Protein AF-A0A2S9G2B9-F1 (afdb_monomer_lite)

Sequence (85 aa):
AAVEIFSVNGYHETSMDAIAAEAHISKPMLYLYYGSKEELFGSCLNRELTRFVDEVNSDIDFNAAPKELLRTAVLAFLKYIDAHR

Structure (mmCIF, N/CA/C/O backbone):
data_AF-A0A2S9G2B9-F1
#
_entry.id   AF-A0A2S9G2B9-F1
#
loop_
_atom_site.group_PDB
_atom_site.id
_atom_site.type_symbol
_atom_site.label_atom_id
_atom_site.label_alt_id
_atom_site.label_comp_id
_atom_site.label_asym_id
_atom_site.label_entity_id
_atom_site.label_seq_id
_atom_site.pdbx_PDB_ins_code
_atom_site.Cartn_x
_atom_site.Cartn_y
_atom_site.Cartn_z
_atom_site.occupancy
_atom_site.B_iso_or_equiv
_atom_site.auth_seq_id
_atom_site.auth_comp_id
_atom_site.auth_asym_id
_atom_site.auth_atom_id
_atom_site.pdbx_PDB_model_num
ATOM 1 N N . ALA A 1 1 ? -10.267 -6.083 4.300 1.00 88.50 1 ALA A N 1
ATOM 2 C CA . ALA A 1 1 ? -10.496 -5.179 5.453 1.00 88.50 1 ALA A CA 1
ATOM 3 C C . ALA A 1 1 ? -9.901 -3.773 5.267 1.00 88.50 1 ALA A C 1
ATOM 5 O O . ALA A 1 1 ? -10.464 -3.036 4.480 1.00 88.50 1 ALA A O 1
ATOM 6 N N . ALA A 1 2 ? -8.810 -3.344 5.929 1.00 93.25 2 ALA A N 1
ATOM 7 C CA . ALA A 1 2 ? -8.451 -1.906 5.966 1.00 93.25 2 ALA A CA 1
ATOM 8 C C . ALA A 1 2 ? -8.188 -1.262 4.586 1.00 93.25 2 ALA A C 1
ATOM 10 O O . ALA A 1 2 ? -8.832 -0.273 4.259 1.00 93.25 2 ALA A O 1
ATOM 11 N N . VAL A 1 3 ? -7.294 -1.837 3.766 1.00 93.94 3 VAL A N 1
ATOM 12 C CA . VAL A 1 3 ? -7.025 -1.342 2.395 1.00 93.94 3 VAL A CA 1
ATOM 13 C C . VAL A 1 3 ? -8.295 -1.294 1.557 1.00 93.94 3 VAL A C 1
ATOM 15 O O . VAL A 1 3 ? -8.586 -0.279 0.951 1.00 93.94 3 VAL A O 1
ATOM 18 N N . GLU A 1 4 ? -9.075 -2.365 1.586 1.00 92.62 4 GLU A N 1
ATOM 19 C CA . GLU A 1 4 ? -10.327 -2.489 0.842 1.00 92.62 4 GLU A CA 1
ATOM 20 C C . GLU A 1 4 ? -11.350 -1.416 1.230 1.00 92.62 4 GLU A C 1
ATOM 22 O O . GLU A 1 4 ? -11.859 -0.713 0.362 1.00 92.62 4 GLU A O 1
ATOM 27 N N . ILE A 1 5 ? -11.588 -1.207 2.528 1.00 95.00 5 ILE A N 1
ATOM 28 C CA . ILE A 1 5 ? -12.518 -0.171 2.990 1.00 95.00 5 ILE A CA 1
ATOM 29 C C . ILE A 1 5 ? -12.014 1.226 2.627 1.00 95.00 5 ILE A C 1
ATOM 31 O O . ILE A 1 5 ? -12.803 2.047 2.158 1.00 95.00 5 ILE A O 1
ATOM 35 N N . PHE A 1 6 ? -10.714 1.497 2.784 1.00 96.56 6 PHE A N 1
ATOM 36 C CA . PHE A 1 6 ? -10.143 2.772 2.350 1.00 96.56 6 PHE A CA 1
ATOM 37 C C . PHE A 1 6 ? -10.254 2.979 0.836 1.00 96.56 6 PHE A C 1
ATOM 39 O O . PHE A 1 6 ? -10.497 4.105 0.410 1.00 96.56 6 PHE A O 1
ATOM 46 N N . SER A 1 7 ? -10.105 1.927 0.029 1.00 91.94 7 SER A N 1
ATOM 47 C CA . SER A 1 7 ? -10.242 1.993 -1.429 1.00 91.94 7 SER A CA 1
ATOM 48 C C . SER A 1 7 ? -11.680 2.263 -1.874 1.00 91.94 7 SER A C 1
ATOM 50 O O . SER A 1 7 ? -11.880 2.990 -2.842 1.00 91.94 7 SER A O 1
ATOM 52 N N . VAL A 1 8 ? -12.676 1.714 -1.171 1.00 92.94 8 VAL A N 1
ATOM 53 C CA . VAL A 1 8 ? -14.098 1.896 -1.512 1.00 92.94 8 VAL A CA 1
ATOM 54 C C . VAL A 1 8 ? -14.631 3.241 -1.018 1.00 92.94 8 VAL A C 1
ATOM 56 O O . VAL A 1 8 ? -15.277 3.966 -1.771 1.00 92.94 8 VAL A O 1
ATOM 59 N N . ASN A 1 9 ? -14.358 3.595 0.240 1.00 93.94 9 ASN A N 1
ATOM 60 C CA . ASN A 1 9 ? -14.975 4.755 0.891 1.00 93.94 9 ASN A CA 1
ATOM 61 C C . ASN A 1 9 ? -14.087 6.008 0.851 1.00 93.94 9 ASN A C 1
ATOM 63 O O . ASN A 1 9 ? -14.547 7.117 1.111 1.00 93.94 9 ASN A O 1
ATOM 67 N N . GLY A 1 10 ? -12.798 5.857 0.551 1.00 94.25 10 GLY A N 1
ATOM 68 C CA . GLY A 1 10 ? -11.812 6.917 0.716 1.00 94.25 10 GLY A CA 1
ATOM 69 C C . GLY A 1 10 ? -11.409 7.124 2.178 1.00 94.25 10 GLY A C 1
ATOM 70 O O . GLY A 1 10 ? -12.009 6.592 3.119 1.00 94.25 10 GLY A O 1
ATOM 71 N N . TYR A 1 11 ? -10.355 7.922 2.381 1.00 96.38 11 TYR A N 1
ATOM 72 C CA . TYR A 1 11 ? -9.800 8.156 3.713 1.00 96.38 11 TYR A CA 1
ATOM 73 C C . TYR A 1 11 ? -10.837 8.759 4.657 1.00 96.38 11 TYR A C 1
ATOM 75 O O . TYR A 1 11 ? -11.091 8.186 5.707 1.00 96.38 11 TYR A O 1
ATOM 83 N N . HIS A 1 12 ? -11.450 9.891 4.304 1.00 96.56 12 HIS A N 1
ATOM 84 C CA . HIS A 1 12 ? -12.290 10.655 5.231 1.00 96.56 12 HIS A CA 1
ATOM 85 C C . HIS A 1 12 ? -13.531 9.888 5.700 1.00 96.56 12 HIS A C 1
ATOM 87 O O . HIS A 1 12 ? -13.748 9.824 6.909 1.00 96.56 12 HIS A O 1
ATOM 93 N N . GLU A 1 13 ? -14.238 9.212 4.793 1.00 96.62 13 GLU A N 1
ATOM 94 C CA . GLU A 1 13 ? -15.468 8.466 5.105 1.00 96.62 13 GLU A CA 1
ATOM 95 C C . GLU A 1 13 ? -15.218 7.124 5.814 1.00 96.62 13 GLU A C 1
ATOM 97 O O . GLU A 1 13 ? -16.131 6.522 6.376 1.00 96.62 13 GLU A O 1
ATOM 102 N N . THR A 1 14 ? -13.976 6.636 5.842 1.00 97.12 14 THR A N 1
ATOM 103 C CA . THR A 1 14 ? -13.641 5.390 6.540 1.00 97.12 14 THR A CA 1
ATOM 104 C C . THR A 1 14 ? -13.498 5.611 8.046 1.00 97.12 14 THR A C 1
ATOM 106 O O . THR A 1 14 ? -12.730 6.464 8.482 1.00 97.12 14 THR A O 1
ATOM 109 N N . SER A 1 15 ? -14.160 4.812 8.883 1.00 97.06 15 SER A N 1
ATOM 110 C CA . SER A 1 15 ? -13.978 4.858 10.341 1.00 97.06 15 SER A CA 1
ATOM 111 C C . SER A 1 15 ? -13.221 3.637 10.866 1.00 97.06 15 SER A C 1
ATOM 113 O O . SER A 1 15 ? -13.262 2.553 10.285 1.00 97.06 15 SER A O 1
ATOM 115 N N . MET A 1 16 ? -12.561 3.795 12.017 1.00 97.56 16 MET A N 1
ATOM 116 C CA . MET A 1 16 ? -11.928 2.670 12.721 1.00 97.56 16 MET A CA 1
ATOM 117 C C . MET A 1 16 ? -12.955 1.612 13.154 1.00 97.56 16 MET A C 1
ATOM 119 O O . MET A 1 16 ? -12.614 0.438 13.248 1.00 97.56 16 MET A O 1
ATOM 123 N N . ASP A 1 17 ? -14.213 2.010 13.378 1.00 97.31 17 ASP A N 1
ATOM 124 C CA . ASP A 1 17 ? -15.310 1.078 13.665 1.00 97.31 17 ASP A CA 1
ATOM 125 C C . ASP A 1 17 ? -15.650 0.211 12.455 1.00 97.31 17 ASP A C 1
ATOM 127 O O . ASP A 1 17 ? -15.748 -1.007 12.587 1.00 97.31 17 ASP A O 1
ATOM 131 N N . ALA A 1 18 ? -15.779 0.826 11.275 1.00 96.56 18 ALA A N 1
ATOM 132 C CA . ALA A 1 18 ? -16.067 0.109 10.037 1.00 96.56 18 ALA A CA 1
ATOM 133 C C . ALA A 1 18 ? -14.963 -0.908 9.717 1.00 96.56 18 ALA A C 1
ATOM 135 O O . ALA A 1 18 ? -15.253 -2.057 9.398 1.00 96.56 18 ALA A O 1
ATOM 136 N N . ILE A 1 19 ? -13.695 -0.516 9.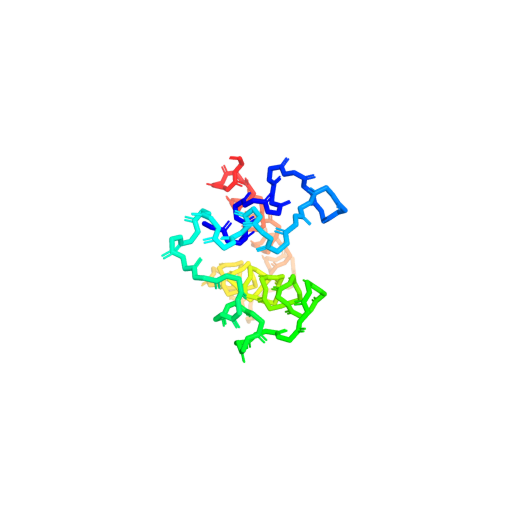883 1.00 97.06 19 ILE A N 1
ATOM 137 C CA . ILE A 1 19 ? -12.558 -1.420 9.670 1.00 97.06 19 ILE A CA 1
ATOM 138 C C . ILE A 1 19 ? -12.553 -2.567 10.683 1.00 97.06 19 ILE A C 1
ATOM 140 O O . ILE A 1 19 ? -12.311 -3.707 10.297 1.00 97.06 19 ILE A O 1
ATOM 144 N N . ALA A 1 20 ? -12.799 -2.292 11.967 1.00 97.50 20 ALA A N 1
ATOM 145 C CA . ALA A 1 20 ? -12.822 -3.332 12.992 1.00 97.50 20 ALA A CA 1
ATOM 146 C C . ALA A 1 20 ? -13.947 -4.350 12.742 1.00 97.50 20 ALA A C 1
ATOM 148 O O . ALA A 1 20 ? -13.715 -5.555 12.849 1.00 97.50 20 ALA A O 1
ATOM 149 N N . ALA A 1 21 ? -15.131 -3.870 12.345 1.00 96.25 21 ALA A N 1
ATOM 150 C CA . ALA A 1 21 ? -16.266 -4.714 11.985 1.00 96.25 21 ALA A CA 1
ATOM 151 C C . ALA A 1 21 ? -15.940 -5.633 10.797 1.00 96.25 21 ALA A C 1
ATOM 153 O O . ALA A 1 21 ? -16.155 -6.841 10.889 1.00 96.25 21 ALA A O 1
ATOM 154 N N . GLU A 1 22 ? -15.356 -5.076 9.735 1.00 95.94 22 GLU A N 1
ATOM 155 C CA . GLU A 1 22 ? -14.945 -5.818 8.537 1.00 95.94 22 GLU A CA 1
ATOM 156 C C . GLU A 1 22 ? -13.817 -6.816 8.811 1.00 95.94 22 GLU A C 1
ATOM 158 O O . GLU A 1 22 ? -13.792 -7.919 8.280 1.00 95.94 22 GLU A O 1
ATOM 163 N N . ALA A 1 23 ? -12.865 -6.451 9.668 1.00 95.69 23 ALA A N 1
ATOM 164 C CA . ALA A 1 23 ? -11.779 -7.337 10.071 1.00 95.69 23 ALA A CA 1
ATOM 165 C C . ALA A 1 23 ? -12.210 -8.390 11.110 1.00 95.69 23 ALA A C 1
ATOM 167 O O . ALA A 1 23 ? -11.385 -9.213 11.501 1.00 95.69 23 ALA A O 1
ATOM 168 N N . HIS A 1 24 ? -13.465 -8.360 11.575 1.00 96.56 24 HIS A N 1
ATOM 169 C CA . HIS A 1 24 ? -13.982 -9.209 12.651 1.00 96.56 24 HIS A CA 1
ATOM 170 C C . HIS A 1 24 ? -13.136 -9.154 13.937 1.00 96.56 24 HIS A C 1
ATOM 172 O O . HIS A 1 24 ? -12.947 -10.159 14.626 1.00 96.56 24 HIS A O 1
ATOM 178 N N . ILE A 1 25 ? -12.642 -7.962 14.281 1.00 97.06 25 ILE A N 1
ATOM 179 C CA . ILE A 1 25 ? -11.898 -7.699 15.518 1.00 97.06 25 ILE A CA 1
ATOM 180 C C . ILE A 1 25 ? -12.570 -6.598 16.334 1.00 97.06 25 ILE A C 1
ATOM 182 O O . ILE A 1 25 ? -13.420 -5.851 15.856 1.00 97.06 25 ILE A O 1
ATOM 186 N N . SER A 1 26 ? -12.178 -6.466 17.599 1.00 97.88 26 SER A N 1
ATOM 187 C CA . SER A 1 26 ? -12.668 -5.369 18.428 1.00 97.88 26 SER A CA 1
ATOM 188 C C . SER A 1 26 ? -11.966 -4.053 18.071 1.00 97.88 26 SER A C 1
ATOM 190 O O . SER A 1 26 ? -10.769 -4.026 17.775 1.00 97.88 26 SER A O 1
ATOM 192 N N . LYS A 1 27 ? -12.692 -2.931 18.163 1.00 96.81 27 LYS A N 1
ATOM 193 C CA . LYS A 1 27 ? -12.115 -1.590 17.982 1.00 96.81 27 LYS A CA 1
ATOM 194 C C . LYS A 1 27 ? -10.883 -1.361 18.882 1.00 96.81 27 LYS A C 1
ATOM 196 O O . LYS A 1 27 ? -9.869 -0.914 18.351 1.00 96.81 27 LYS A O 1
ATOM 201 N N . PRO A 1 28 ? -10.885 -1.710 20.191 1.00 98.06 28 PRO A N 1
ATOM 202 C CA . PRO A 1 28 ? -9.691 -1.567 21.027 1.00 98.06 28 PRO A CA 1
ATOM 203 C C . PRO A 1 28 ? -8.484 -2.364 20.523 1.00 98.06 28 PRO A C 1
ATOM 205 O O . PRO A 1 28 ? -7.366 -1.868 20.610 1.00 98.06 28 PRO A O 1
ATOM 208 N N . MET A 1 29 ? -8.693 -3.563 19.963 1.00 97.25 29 MET A N 1
ATOM 209 C CA . MET A 1 29 ? -7.604 -4.344 19.372 1.00 97.25 29 MET A CA 1
ATOM 210 C C . MET A 1 29 ? -6.992 -3.597 18.182 1.00 97.25 29 MET A C 1
ATOM 212 O O . MET A 1 29 ? -5.776 -3.478 18.103 1.00 97.25 29 MET A O 1
ATOM 216 N N . LEU A 1 30 ? -7.812 -3.029 17.294 1.00 97.31 30 LEU A N 1
ATOM 217 C CA . LEU A 1 30 ? -7.309 -2.271 16.146 1.00 97.31 30 LEU A CA 1
ATOM 218 C C . LEU A 1 30 ? -6.464 -1.055 16.575 1.00 97.31 30 LEU A C 1
ATOM 220 O O . LEU A 1 30 ? -5.396 -0.819 16.012 1.00 97.31 30 LEU A O 1
ATOM 224 N N . TYR A 1 31 ? -6.902 -0.323 17.604 1.00 97.50 31 TYR A N 1
ATOM 225 C CA . TYR A 1 31 ? -6.128 0.786 18.177 1.00 97.50 31 TYR A CA 1
ATOM 226 C C . TYR A 1 31 ? -4.844 0.328 18.878 1.00 97.50 31 TYR A C 1
ATOM 228 O O . TYR A 1 31 ? -3.862 1.060 18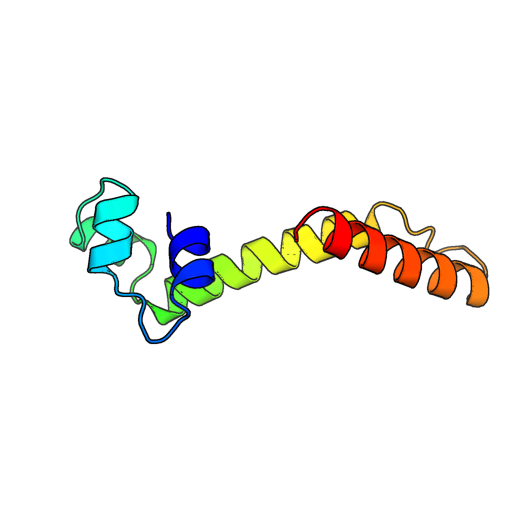.851 1.00 97.50 31 TYR A O 1
ATOM 236 N N . LEU A 1 32 ? -4.816 -0.870 19.468 1.00 97.38 32 LEU A N 1
ATOM 237 C CA . LEU A 1 32 ? -3.597 -1.424 20.063 1.00 97.38 32 LEU A CA 1
ATOM 238 C C . LEU A 1 32 ? -2.501 -1.663 19.010 1.00 97.38 32 LEU A C 1
ATOM 240 O O . LEU A 1 32 ? -1.329 -1.470 19.312 1.00 97.38 32 LEU A O 1
ATOM 244 N N . TYR A 1 33 ? -2.876 -2.072 17.794 1.00 95.94 33 TYR A N 1
ATOM 245 C CA . TYR A 1 33 ? -1.922 -2.336 16.711 1.00 95.94 33 TYR A CA 1
ATOM 246 C C . TYR A 1 33 ? -1.455 -1.080 15.976 1.00 95.94 33 TYR A C 1
ATOM 248 O O . TYR A 1 33 ? -0.297 -1.029 15.576 1.00 95.94 33 TYR A O 1
ATOM 256 N N . TYR A 1 34 ? -2.347 -0.108 15.763 1.00 96.06 34 TYR A N 1
ATOM 257 C CA . TYR A 1 34 ? -2.077 1.010 14.854 1.00 96.06 34 TYR A CA 1
ATOM 258 C C . TYR A 1 34 ? -2.261 2.393 15.462 1.00 96.06 34 TYR A C 1
ATOM 260 O O . TYR A 1 34 ? -2.068 3.348 14.737 1.00 96.06 34 TYR A O 1
ATOM 268 N N . GLY A 1 35 ? -2.698 2.542 16.717 1.00 96.19 35 GLY A N 1
ATOM 269 C CA . GLY A 1 35 ? -2.771 3.825 17.437 1.00 96.19 35 GLY A CA 1
ATOM 270 C C . GLY A 1 35 ? -3.793 4.861 16.931 1.00 96.19 35 GLY A C 1
ATOM 271 O O . GLY A 1 35 ? -4.455 5.521 17.730 1.00 96.19 35 GLY A O 1
ATOM 272 N N . SER A 1 36 ? -3.957 5.011 15.619 1.00 97.69 36 SER A N 1
ATOM 273 C CA . SER A 1 36 ? -4.785 6.004 14.945 1.00 97.69 36 SER A CA 1
ATOM 274 C C . SER A 1 36 ? -5.221 5.521 13.556 1.00 97.69 36 SER A C 1
ATOM 276 O O . SER A 1 36 ? -4.713 4.536 13.014 1.00 97.69 36 SER A O 1
ATOM 278 N N . LYS A 1 37 ? -6.180 6.236 12.961 1.00 97.81 37 LYS A N 1
ATOM 279 C CA . LYS A 1 37 ? -6.623 5.994 11.583 1.00 97.81 37 LYS A CA 1
ATOM 280 C C . LYS A 1 37 ? -5.535 6.388 10.583 1.00 97.81 37 LYS A C 1
ATOM 282 O O . LYS A 1 37 ? -5.349 5.699 9.585 1.00 97.81 37 LYS A O 1
ATOM 287 N N . GLU A 1 38 ? -4.821 7.471 10.872 1.00 98.31 38 GLU A N 1
ATOM 288 C CA . GLU A 1 38 ? -3.707 8.009 10.096 1.00 98.31 38 GLU A CA 1
ATOM 289 C C . GLU A 1 38 ? -2.572 6.987 9.978 1.00 98.31 38 GLU A C 1
ATOM 291 O O . GLU A 1 38 ? -2.089 6.719 8.882 1.00 98.31 38 GLU A O 1
ATOM 296 N N . GLU A 1 39 ? -2.169 6.380 11.094 1.00 98.19 39 GLU A N 1
ATOM 297 C CA . GLU A 1 39 ? -1.088 5.390 11.135 1.00 98.19 39 GLU A CA 1
ATOM 298 C C . GLU A 1 39 ? -1.494 4.069 10.465 1.00 98.19 39 GLU A C 1
ATOM 300 O O . GLU A 1 39 ? -0.712 3.497 9.698 1.00 98.19 39 GLU A O 1
ATOM 305 N N . LEU A 1 40 ? -2.741 3.620 10.652 1.00 97.88 40 LEU A N 1
ATOM 306 C CA . LEU A 1 40 ? -3.279 2.480 9.908 1.00 97.88 40 LEU A CA 1
ATOM 307 C C . LEU A 1 40 ? -3.299 2.753 8.397 1.00 97.88 40 LEU A C 1
ATOM 309 O O . LEU A 1 40 ? -2.881 1.905 7.605 1.00 97.88 40 LEU A O 1
ATOM 313 N N . PHE A 1 41 ? -3.764 3.933 7.985 1.00 97.81 41 PHE A N 1
ATOM 314 C CA . PHE A 1 41 ? -3.797 4.331 6.581 1.00 97.81 41 PHE A CA 1
ATOM 315 C C . PHE A 1 41 ? -2.389 4.446 5.991 1.00 97.81 41 PHE A C 1
ATOM 317 O O . PHE A 1 41 ? -2.132 3.911 4.916 1.00 97.81 41 PHE A O 1
ATOM 324 N N . GLY A 1 42 ? -1.449 5.055 6.717 1.00 97.69 42 GLY A N 1
ATOM 325 C CA . GLY A 1 42 ? -0.043 5.127 6.327 1.00 97.69 42 GLY A CA 1
ATOM 326 C C . GLY A 1 42 ? 0.585 3.742 6.165 1.00 97.69 42 GLY A C 1
ATOM 327 O O . GLY A 1 42 ? 1.261 3.485 5.172 1.00 97.69 42 GLY A O 1
ATOM 328 N N . SER A 1 43 ? 0.289 2.813 7.078 1.00 97.00 43 SER A N 1
ATOM 329 C CA . SER A 1 43 ? 0.734 1.415 6.984 1.00 97.00 43 SER A CA 1
ATOM 330 C C . SER A 1 43 ? 0.168 0.713 5.749 1.00 97.00 43 SER A C 1
ATOM 332 O O . SER A 1 43 ? 0.879 -0.025 5.065 1.00 97.00 43 SER A O 1
ATOM 334 N N . CYS A 1 44 ? -1.106 0.965 5.440 1.00 96.19 44 CYS A N 1
ATOM 335 C CA . CYS A 1 44 ? -1.759 0.466 4.236 1.00 96.19 44 CYS A CA 1
ATOM 336 C C . CYS A 1 44 ? -1.084 1.014 2.972 1.00 96.19 44 CYS A C 1
ATOM 338 O O . CYS A 1 44 ? -0.671 0.228 2.124 1.00 96.19 44 CYS A O 1
ATOM 340 N N . LEU A 1 45 ? -0.900 2.334 2.878 1.00 95.31 45 LEU A N 1
AT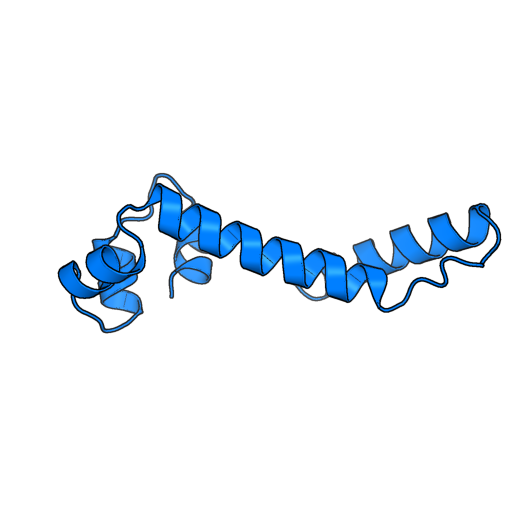OM 341 C CA . LEU A 1 45 ? -0.234 2.975 1.744 1.00 95.31 45 LEU A CA 1
ATOM 342 C C . LEU A 1 45 ? 1.187 2.459 1.550 1.00 95.31 45 LEU A C 1
ATOM 344 O O . LEU A 1 45 ? 1.549 2.094 0.438 1.00 95.31 45 LEU A O 1
ATOM 348 N N . ASN A 1 46 ? 1.979 2.388 2.620 1.00 96.50 46 ASN A N 1
ATOM 349 C CA . ASN A 1 46 ? 3.353 1.909 2.540 1.00 96.50 46 ASN A CA 1
ATOM 350 C C . ASN A 1 46 ? 3.411 0.485 1.976 1.00 96.50 46 ASN A C 1
ATOM 352 O O . ASN A 1 46 ? 4.216 0.186 1.097 1.00 96.50 46 ASN A O 1
ATOM 356 N N . ARG A 1 47 ? 2.507 -0.386 2.434 1.00 94.88 47 ARG A N 1
ATOM 357 C CA . ARG A 1 47 ? 2.413 -1.762 1.952 1.00 94.88 47 ARG A CA 1
ATOM 358 C C . ARG A 1 47 ? 2.039 -1.837 0.473 1.00 94.88 47 ARG A C 1
ATOM 360 O O . ARG A 1 47 ? 2.674 -2.589 -0.259 1.00 94.88 47 ARG A O 1
ATOM 367 N N . GLU A 1 48 ? 1.022 -1.095 0.036 1.00 94.00 48 GLU A N 1
ATOM 368 C CA . GLU A 1 48 ? 0.586 -1.139 -1.367 1.00 94.00 48 GLU A CA 1
ATOM 369 C C . GLU A 1 48 ? 1.609 -0.472 -2.306 1.00 94.00 48 GLU A C 1
ATOM 371 O O . GLU A 1 48 ? 1.891 -1.007 -3.374 1.00 94.00 48 GLU A O 1
ATOM 376 N N . LEU A 1 49 ? 2.250 0.628 -1.889 1.00 93.62 49 LEU A N 1
ATOM 377 C CA . LEU A 1 49 ? 3.334 1.263 -2.650 1.00 93.62 49 LEU A CA 1
AT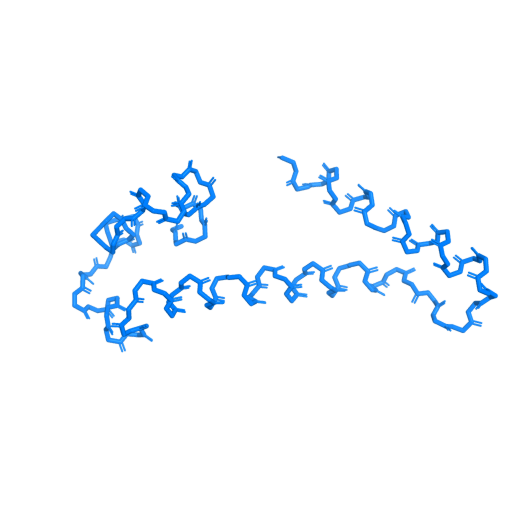OM 378 C C . LEU A 1 49 ? 4.567 0.363 -2.763 1.00 93.62 49 LEU A C 1
ATOM 380 O O . LEU A 1 49 ? 5.188 0.323 -3.820 1.00 93.62 49 LEU A O 1
ATOM 384 N N . THR A 1 50 ? 4.908 -0.373 -1.702 1.00 95.88 50 THR A N 1
ATOM 385 C CA . THR A 1 50 ? 6.019 -1.335 -1.739 1.00 95.88 50 THR A CA 1
ATOM 386 C C . THR A 1 50 ? 5.742 -2.429 -2.766 1.00 95.88 50 THR A C 1
ATOM 388 O O . THR A 1 50 ? 6.577 -2.661 -3.633 1.00 95.88 50 THR A O 1
ATOM 391 N N . ARG A 1 51 ? 4.539 -3.027 -2.755 1.00 93.38 51 ARG A N 1
ATOM 392 C CA . ARG A 1 51 ? 4.161 -4.027 -3.768 1.00 93.38 51 ARG A CA 1
ATOM 393 C C . ARG A 1 51 ? 4.210 -3.471 -5.185 1.00 93.38 51 ARG A C 1
ATOM 395 O O . ARG A 1 51 ? 4.742 -4.132 -6.067 1.00 93.38 51 ARG A O 1
ATOM 402 N N . PHE A 1 52 ? 3.696 -2.259 -5.387 1.00 92.75 52 PHE A N 1
ATOM 403 C CA . PHE A 1 52 ? 3.756 -1.587 -6.682 1.00 92.75 52 PHE A CA 1
ATOM 404 C C . PHE A 1 52 ? 5.198 -1.441 -7.183 1.00 92.75 52 PHE A C 1
ATOM 406 O O . PHE A 1 52 ? 5.494 -1.789 -8.324 1.00 92.75 52 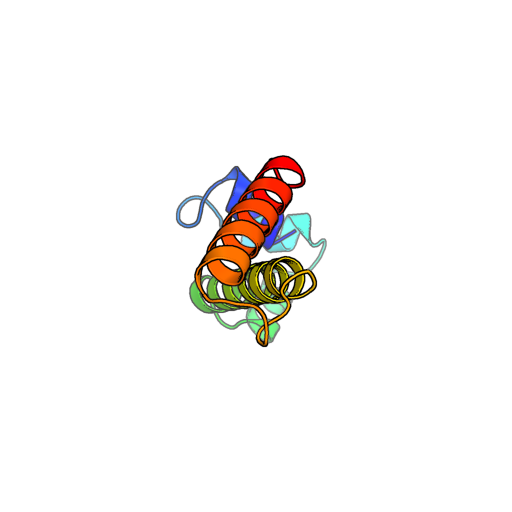PHE A O 1
ATOM 413 N N . VAL A 1 53 ? 6.102 -0.944 -6.333 1.00 93.50 53 VAL A N 1
ATOM 414 C CA . VAL A 1 53 ? 7.515 -0.764 -6.687 1.00 93.50 53 VAL A CA 1
ATOM 415 C C . VAL A 1 53 ? 8.181 -2.107 -6.983 1.00 93.50 53 VAL A C 1
ATOM 417 O O . VAL A 1 53 ? 8.881 -2.218 -7.988 1.00 93.50 53 VAL A O 1
ATOM 420 N N . ASP A 1 54 ? 7.952 -3.119 -6.149 1.00 93.75 54 ASP A N 1
ATOM 421 C CA . ASP A 1 54 ? 8.536 -4.451 -6.322 1.00 93.75 54 ASP A CA 1
ATOM 422 C C . ASP A 1 54 ? 8.082 -5.100 -7.637 1.00 93.75 54 ASP A C 1
ATOM 424 O O . ASP A 1 54 ? 8.904 -5.625 -8.389 1.00 93.75 54 ASP A O 1
ATOM 428 N N . GLU A 1 55 ? 6.790 -5.019 -7.957 1.00 91.81 55 GLU A N 1
ATOM 429 C CA . GLU A 1 55 ? 6.231 -5.608 -9.173 1.00 91.81 55 GLU A CA 1
ATOM 430 C C . GLU A 1 55 ? 6.698 -4.868 -10.428 1.00 91.81 55 GLU A C 1
ATOM 432 O O . GLU A 1 55 ? 7.171 -5.500 -11.373 1.00 91.81 55 GLU A O 1
ATOM 437 N N . VAL A 1 56 ? 6.668 -3.531 -10.424 1.00 91.81 56 VAL A N 1
ATOM 438 C CA . VAL A 1 56 ? 7.164 -2.732 -11.554 1.00 91.81 56 VAL A CA 1
ATOM 439 C C . VAL A 1 56 ? 8.654 -2.970 -11.794 1.00 91.81 56 VAL A C 1
ATOM 441 O O . VAL A 1 56 ? 9.075 -3.054 -12.946 1.00 91.81 56 VAL A O 1
ATOM 444 N N . ASN A 1 57 ? 9.455 -3.113 -10.735 1.00 92.69 57 ASN A N 1
ATOM 445 C CA . ASN A 1 57 ? 10.893 -3.342 -10.862 1.00 92.69 57 ASN A CA 1
ATOM 446 C C . ASN A 1 57 ? 11.257 -4.774 -11.271 1.00 92.69 57 ASN A C 1
ATOM 448 O O . ASN A 1 57 ? 12.350 -4.975 -11.798 1.00 92.69 57 ASN A O 1
ATOM 452 N N . SER A 1 58 ? 10.376 -5.754 -11.050 1.00 90.50 58 SER A N 1
ATOM 453 C CA . SER A 1 58 ? 10.666 -7.174 -11.299 1.00 90.50 58 SER A CA 1
ATOM 454 C C . SER A 1 58 ? 11.023 -7.493 -12.759 1.00 90.50 58 SER A C 1
ATOM 456 O O . SER A 1 58 ? 11.830 -8.386 -13.013 1.00 90.50 58 SER A O 1
ATOM 458 N N . ASP A 1 59 ? 10.494 -6.707 -13.701 1.00 83.31 59 ASP A N 1
ATOM 459 C CA . ASP A 1 59 ? 10.687 -6.872 -15.146 1.00 83.31 59 ASP A CA 1
ATOM 460 C C . ASP A 1 59 ? 11.757 -5.924 -15.737 1.00 83.31 59 ASP A C 1
ATOM 462 O O . ASP A 1 59 ? 11.999 -5.938 -16.949 1.00 83.31 59 ASP A O 1
ATOM 466 N N . ILE A 1 60 ? 12.387 -5.063 -14.925 1.00 90.06 60 ILE A N 1
ATOM 467 C CA . ILE A 1 60 ? 13.308 -4.023 -15.409 1.00 90.06 60 ILE A CA 1
ATOM 468 C C . ILE A 1 60 ? 14.760 -4.506 -15.342 1.00 90.06 60 ILE A C 1
ATOM 470 O O . ILE A 1 60 ? 15.328 -4.705 -14.271 1.00 90.06 60 ILE A O 1
ATOM 474 N N . ASP A 1 61 ? 15.411 -4.588 -16.505 1.00 92.56 61 ASP A N 1
ATOM 475 C CA . ASP A 1 61 ? 16.871 -4.668 -16.573 1.00 92.56 61 ASP A CA 1
ATOM 476 C C . ASP A 1 61 ? 17.488 -3.271 -16.423 1.00 92.56 61 ASP A C 1
ATOM 478 O O . ASP A 1 61 ? 17.506 -2.462 -17.356 1.00 92.56 61 ASP A O 1
ATOM 482 N N . PHE A 1 62 ? 18.026 -2.995 -15.236 1.00 90.50 62 PHE A N 1
ATOM 483 C CA . PHE A 1 62 ? 18.681 -1.726 -14.919 1.00 90.50 62 PHE A CA 1
ATOM 484 C C . PHE A 1 62 ? 20.026 -1.517 -15.637 1.00 90.50 62 PHE A C 1
ATOM 486 O O . PHE A 1 62 ? 20.553 -0.406 -15.603 1.00 90.50 62 PHE A O 1
ATOM 493 N N . ASN A 1 63 ? 20.572 -2.537 -16.310 1.00 95.19 63 ASN A N 1
ATOM 494 C CA . ASN A 1 63 ? 21.793 -2.424 -17.117 1.00 95.19 63 ASN A CA 1
ATOM 495 C C . ASN A 1 63 ? 21.509 -2.165 -18.606 1.00 95.19 63 ASN A C 1
ATOM 497 O O . ASN A 1 63 ? 22.444 -1.986 -19.392 1.00 95.19 63 ASN A O 1
ATOM 501 N N . ALA A 1 64 ? 20.237 -2.142 -19.012 1.00 94.56 64 ALA A N 1
ATOM 502 C CA . ALA A 1 64 ? 19.846 -1.874 -20.387 1.00 94.56 64 ALA A CA 1
ATOM 503 C C . ALA A 1 64 ? 20.155 -0.425 -20.808 1.00 94.56 64 ALA A C 1
ATOM 505 O O . ALA A 1 64 ? 20.319 0.486 -19.992 1.00 94.56 64 ALA A O 1
ATOM 506 N N . ALA A 1 65 ? 20.184 -0.181 -22.122 1.00 96.94 65 ALA A N 1
ATOM 507 C CA . ALA A 1 65 ? 20.310 1.175 -22.648 1.00 96.94 65 ALA A CA 1
ATOM 508 C C . ALA A 1 65 ? 19.166 2.075 -22.121 1.00 96.94 65 ALA A C 1
ATOM 510 O O . ALA A 1 65 ? 18.029 1.604 -22.037 1.00 96.94 65 ALA A O 1
ATOM 511 N N . PRO A 1 66 ? 19.394 3.380 -21.858 1.00 95.75 66 PRO A N 1
ATOM 512 C CA . PRO A 1 66 ? 18.398 4.251 -21.216 1.00 95.75 66 PRO A CA 1
ATOM 513 C C . PRO A 1 66 ? 17.019 4.265 -21.892 1.00 95.75 66 PRO A C 1
ATOM 515 O O . PRO A 1 66 ? 15.989 4.327 -21.226 1.00 95.75 66 PRO A O 1
ATOM 518 N N . LYS A 1 67 ? 16.991 4.168 -23.228 1.00 96.19 67 LYS A N 1
ATOM 519 C CA . LYS A 1 67 ? 15.749 4.086 -24.008 1.00 96.19 67 LYS A CA 1
ATOM 520 C C . LYS A 1 67 ? 14.960 2.807 -23.714 1.00 96.19 67 LYS A C 1
ATOM 522 O O . LYS A 1 67 ? 13.739 2.863 -23.602 1.00 96.19 67 LYS A O 1
ATOM 527 N N . GLU A 1 68 ? 15.648 1.675 -23.595 1.00 94.75 68 GLU A N 1
ATOM 528 C CA . GLU A 1 68 ? 15.023 0.385 -23.296 1.00 94.75 68 GLU A CA 1
ATOM 529 C C . GLU A 1 68 ? 14.575 0.312 -21.840 1.00 94.75 68 GLU A C 1
ATOM 531 O O . GLU A 1 68 ? 13.478 -0.171 -21.581 1.00 94.75 68 GLU A O 1
ATOM 536 N N . LEU A 1 69 ? 15.352 0.876 -20.911 1.00 94.56 69 LEU A N 1
ATOM 537 C CA . LEU A 1 69 ? 14.952 1.001 -19.509 1.00 94.56 69 LEU A CA 1
ATOM 538 C C . LEU A 1 69 ? 13.652 1.806 -19.386 1.00 94.56 69 LEU A C 1
ATOM 540 O O . LEU A 1 69 ? 12.687 1.320 -18.800 1.00 94.56 69 LEU A O 1
ATOM 544 N N . LEU A 1 70 ? 13.577 2.991 -20.009 1.00 94.19 70 LEU A N 1
ATOM 545 C CA . LEU A 1 70 ? 12.358 3.806 -20.008 1.00 94.19 70 LEU A CA 1
ATOM 546 C C . LEU A 1 70 ? 11.174 3.060 -20.641 1.00 94.19 70 LEU A C 1
ATOM 548 O O . LEU A 1 70 ? 10.072 3.078 -20.096 1.00 94.19 70 LEU A O 1
ATOM 552 N N . ARG A 1 71 ? 11.394 2.388 -21.780 1.00 94.56 71 ARG A N 1
ATOM 553 C CA . ARG A 1 71 ? 10.352 1.611 -22.463 1.00 94.56 71 ARG A CA 1
ATOM 554 C C . ARG A 1 71 ? 9.812 0.502 -21.561 1.00 94.56 71 ARG A C 1
ATOM 556 O O . ARG A 1 71 ? 8.598 0.362 -21.441 1.00 94.56 71 ARG A O 1
ATOM 563 N N . THR A 1 72 ? 10.690 -0.276 -20.935 1.00 94.50 72 THR A N 1
ATOM 564 C CA . THR A 1 72 ? 10.301 -1.395 -20.072 1.00 94.50 72 THR A CA 1
ATOM 565 C C . THR A 1 72 ? 9.634 -0.906 -18.791 1.00 94.50 72 THR A C 1
ATOM 567 O O . THR A 1 72 ? 8.602 -1.454 -18.424 1.00 94.50 72 THR A O 1
ATOM 570 N N . ALA A 1 73 ? 10.120 0.180 -18.181 1.00 92.81 73 ALA A N 1
ATOM 571 C CA . ALA A 1 73 ? 9.494 0.786 -17.007 1.00 92.81 73 ALA A CA 1
ATOM 572 C C . ALA A 1 73 ? 8.062 1.272 -17.291 1.00 92.81 73 ALA A C 1
ATOM 574 O O . ALA A 1 73 ? 7.142 0.975 -16.531 1.00 92.81 73 ALA A O 1
ATOM 575 N N . VAL A 1 74 ? 7.844 1.965 -18.417 1.00 94.69 74 VAL A N 1
ATOM 576 C CA . VAL A 1 74 ? 6.499 2.406 -18.827 1.00 94.69 74 VAL A CA 1
ATOM 577 C C . VAL A 1 74 ? 5.586 1.208 -19.094 1.00 94.69 74 VAL A C 1
ATOM 579 O O . VAL A 1 74 ? 4.430 1.217 -18.680 1.00 94.69 74 VAL A O 1
ATOM 582 N N . LEU A 1 75 ? 6.084 0.159 -19.755 1.00 94.38 75 LEU A N 1
ATOM 583 C CA . LEU A 1 75 ? 5.292 -1.046 -20.011 1.00 94.38 75 LEU A CA 1
ATOM 584 C C . LEU A 1 75 ? 4.950 -1.804 -18.722 1.00 94.38 75 LEU A C 1
ATOM 586 O O . LEU A 1 75 ? 3.811 -2.236 -18.580 1.00 94.38 75 LEU A O 1
ATOM 590 N N . ALA A 1 76 ? 5.896 -1.948 -17.793 1.00 94.12 76 ALA A N 1
ATOM 591 C CA . ALA A 1 76 ? 5.669 -2.577 -16.494 1.00 94.12 76 ALA A CA 1
ATOM 592 C C . ALA A 1 76 ? 4.612 -1.807 -15.687 1.00 94.12 76 ALA A C 1
ATOM 594 O O . ALA A 1 76 ? 3.664 -2.400 -15.180 1.00 94.12 76 ALA A O 1
ATOM 595 N N . PHE A 1 77 ? 4.697 -0.475 -15.674 1.00 93.38 77 PHE A N 1
ATOM 596 C CA . PHE A 1 77 ? 3.691 0.386 -15.056 1.00 93.38 77 PHE A CA 1
ATOM 597 C C . PHE A 1 77 ? 2.289 0.209 -15.661 1.00 93.38 77 PHE A C 1
ATOM 599 O O . PHE A 1 77 ? 1.312 0.050 -14.932 1.00 93.38 77 PHE A O 1
ATOM 606 N N . LEU A 1 78 ? 2.176 0.218 -16.994 1.00 94.31 78 LEU A N 1
ATOM 607 C CA . LEU A 1 78 ? 0.886 0.048 -17.670 1.00 94.31 78 LEU A CA 1
ATOM 608 C C . LEU A 1 78 ? 0.286 -1.341 -17.422 1.00 94.31 78 LEU A C 1
ATOM 610 O O . LEU A 1 78 ? -0.915 -1.439 -17.188 1.00 94.31 78 LEU A O 1
ATOM 614 N N . LYS A 1 79 ? 1.11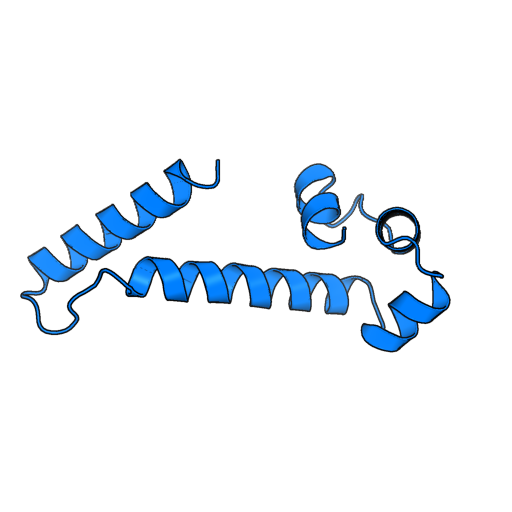3 -2.394 -17.428 1.00 93.00 79 LYS A N 1
ATOM 615 C CA . LYS A 1 79 ? 0.683 -3.757 -17.081 1.00 93.00 79 LYS A CA 1
ATOM 616 C C . LYS A 1 79 ? 0.161 -3.837 -15.649 1.00 93.00 79 LYS A C 1
ATOM 618 O O . LYS A 1 79 ? -0.888 -4.432 -15.432 1.00 93.00 79 LYS A O 1
ATOM 623 N N . TYR A 1 80 ? 0.860 -3.218 -14.696 1.00 92.56 80 TYR A N 1
ATOM 624 C CA . TYR A 1 80 ? 0.429 -3.194 -13.300 1.00 92.56 80 TYR A CA 1
ATOM 625 C C . TYR A 1 80 ? -0.959 -2.559 -13.150 1.00 92.56 80 TYR A C 1
ATOM 627 O O . TYR A 1 80 ? -1.827 -3.125 -12.490 1.00 92.56 80 TYR A O 1
ATOM 635 N N . ILE A 1 81 ? -1.183 -1.404 -13.793 1.00 90.88 81 ILE A N 1
ATOM 636 C CA . ILE A 1 81 ? -2.481 -0.713 -13.763 1.00 90.88 81 ILE A CA 1
ATOM 637 C C . ILE A 1 81 ? -3.584 -1.561 -14.396 1.00 90.88 81 ILE A C 1
ATOM 639 O O . ILE A 1 81 ? -4.692 -1.596 -13.869 1.00 90.88 81 ILE A O 1
ATOM 643 N N . ASP A 1 82 ? -3.306 -2.218 -15.523 1.00 92.50 82 ASP A N 1
ATOM 644 C CA . ASP A 1 82 ? -4.290 -3.061 -16.211 1.00 92.50 82 ASP A CA 1
ATOM 645 C C . ASP A 1 82 ? -4.690 -4.282 -15.365 1.00 92.50 82 ASP A C 1
ATOM 647 O O . ASP A 1 82 ? -5.861 -4.651 -15.319 1.00 92.50 82 ASP A O 1
ATOM 651 N N . ALA A 1 83 ? -3.737 -4.862 -14.630 1.00 90.06 83 ALA A N 1
ATOM 652 C CA . ALA A 1 83 ? -3.970 -6.007 -13.753 1.00 90.06 83 ALA A CA 1
ATOM 653 C C . ALA A 1 83 ? -4.730 -5.669 -12.453 1.00 90.06 83 ALA A C 1
ATOM 655 O O . ALA A 1 83 ? -5.370 -6.551 -11.883 1.00 90.06 83 ALA A O 1
ATOM 656 N N . HIS A 1 84 ? -4.671 -4.417 -11.984 1.00 84.75 84 HIS A N 1
ATOM 657 C CA . HIS A 1 84 ? -5.204 -3.985 -10.680 1.00 84.75 84 HIS A CA 1
ATOM 658 C C . HIS A 1 84 ? -6.301 -2.913 -10.801 1.00 84.75 84 HIS A C 1
ATOM 660 O O . HIS A 1 84 ? -6.400 -2.017 -9.957 1.00 84.75 84 HIS A O 1
ATOM 666 N N . ARG A 1 85 ? -7.089 -2.977 -11.878 1.00 68.88 85 ARG A N 1
ATOM 667 C CA . ARG A 1 85 ? -8.145 -2.011 -12.198 1.00 68.88 85 ARG A CA 1
ATOM 668 C C . ARG A 1 85 ? -9.449 -2.231 -11.435 1.00 68.88 85 ARG A C 1
ATOM 670 O O . ARG A 1 85 ? -9.788 -3.401 -11.157 1.00 68.88 85 ARG A O 1
#

Radius of gyration: 17.33 Å; chains: 1; bounding box: 38×20×45 Å

pLDDT: mean 94.44, std 3.94, range [68.88, 98.31]

Secondary structure (DSSP, 8-state):
-HHHHHHHHHHHH--HHHHHHHTTS-HHHHHHHHSSHHHHHHHHHHHHHHHHHHHHHHT--TTS-HHHHHHHHHHHHHHHHHHT-

Foldseek 3Di:
DLLVQCVVQNLPRDDLVNVCVVVVHDSVVSCVVQVDSVRSVVVSVVVVVVVLVCQLCVQADPPDDPVVNVVSSVVSNVVVVVVVD